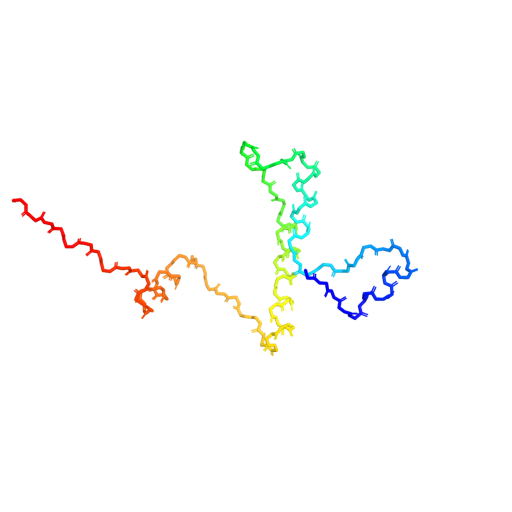Protein AF-A0A966W7P6-F1 (afdb_monomer_lite)

Foldseek 3Di:
DFDPVCAVVCVVVVHDGHDLALVLVVVQCVVVVHDPDDDRDDDDPVSVVVRVVSPQVVCCVVPVDHDDDDDPPPVVVVVVVCVVVCVPPDDPDPDDD

Radius of gyration: 19.91 Å; chains: 1; bounding box: 31×66×38 Å

pLDDT: mean 91.14, std 12.55, range [42.31, 98.12]

Structure (mmCIF, N/CA/C/O backbone):
data_AF-A0A966W7P6-F1
#
_entry.id   AF-A0A966W7P6-F1
#
loop_
_atom_site.group_PDB
_atom_site.id
_atom_site.type_symbol
_atom_site.label_atom_id
_atom_site.label_alt_id
_atom_site.label_comp_id
_atom_site.label_asym_id
_atom_site.label_entity_id
_atom_site.label_seq_id
_atom_site.pdbx_PDB_ins_code
_atom_site.Cartn_x
_atom_site.Cartn_y
_atom_site.Cartn_z
_atom_site.occupancy
_atom_site.B_iso_or_equiv
_atom_site.auth_seq_id
_atom_site.auth_comp_id
_atom_site.auth_asym_id
_atom_site.auth_atom_id
_atom_site.pdbx_PDB_model_num
ATOM 1 N N . PHE A 1 1 ? 5.826 -8.276 2.091 1.00 89.50 1 PHE A N 1
ATOM 2 C CA . PHE A 1 1 ? 4.919 -9.330 2.594 1.00 89.50 1 PHE A CA 1
ATOM 3 C C . PHE A 1 1 ? 4.553 -10.240 1.442 1.00 89.50 1 PHE A C 1
ATOM 5 O O . PHE A 1 1 ? 4.305 -9.722 0.361 1.00 89.50 1 PHE A O 1
ATOM 12 N N . TRP A 1 2 ? 4.516 -11.555 1.664 1.00 94.19 2 TRP A N 1
ATOM 13 C CA . TRP A 1 2 ? 4.221 -12.536 0.616 1.00 94.19 2 TRP A CA 1
ATOM 14 C C . TRP A 1 2 ? 2.996 -13.380 0.947 1.00 94.19 2 TRP A C 1
ATOM 16 O O . TRP A 1 2 ? 2.706 -13.625 2.120 1.00 94.19 2 TRP A O 1
ATOM 26 N N . GLU A 1 3 ? 2.294 -13.819 -0.093 1.00 94.50 3 GLU A N 1
ATOM 27 C CA . GLU A 1 3 ? 1.193 -14.770 0.020 1.00 94.50 3 GLU A CA 1
ATOM 28 C C . GLU A 1 3 ? 1.733 -16.164 0.339 1.00 94.50 3 GLU A C 1
ATOM 30 O O . GLU A 1 3 ? 2.499 -16.726 -0.439 1.00 94.50 3 GLU A O 1
ATOM 35 N N . ARG A 1 4 ? 1.317 -16.736 1.471 1.00 94.25 4 ARG A N 1
ATOM 36 C CA . ARG A 1 4 ? 1.683 -18.096 1.870 1.00 94.25 4 ARG A CA 1
ATOM 37 C C . ARG A 1 4 ? 1.078 -19.137 0.931 1.00 94.25 4 ARG A C 1
ATOM 39 O O . ARG A 1 4 ? 1.753 -20.117 0.642 1.00 94.25 4 ARG A O 1
ATOM 46 N N . THR A 1 5 ? -0.166 -18.952 0.481 1.00 94.75 5 THR A N 1
ATOM 47 C CA . THR A 1 5 ? -0.908 -20.005 -0.245 1.00 94.75 5 THR A CA 1
ATOM 48 C C . THR A 1 5 ? -0.260 -20.379 -1.577 1.00 94.75 5 THR A C 1
ATOM 50 O O . THR A 1 5 ? -0.249 -21.552 -1.931 1.00 94.75 5 THR A O 1
ATOM 53 N N . SER A 1 6 ? 0.343 -19.412 -2.271 1.00 95.19 6 SER A N 1
ATOM 54 C CA . SER A 1 6 ? 1.041 -19.628 -3.541 1.00 95.19 6 SER A CA 1
ATOM 55 C C . SER A 1 6 ? 2.565 -19.699 -3.394 1.00 95.19 6 SER A C 1
ATOM 57 O O . SER A 1 6 ? 3.262 -19.848 -4.394 1.00 95.19 6 SER A O 1
ATOM 59 N N . HIS A 1 7 ? 3.111 -19.510 -2.187 1.00 95.69 7 HIS A N 1
ATOM 60 C CA . HIS A 1 7 ? 4.549 -19.300 -1.993 1.00 95.69 7 HIS A CA 1
ATOM 61 C C . HIS A 1 7 ? 5.381 -20.485 -2.492 1.00 95.69 7 HIS A C 1
ATOM 63 O O . HIS A 1 7 ? 6.285 -20.309 -3.304 1.00 95.69 7 HIS A O 1
ATOM 69 N N . GLU A 1 8 ? 5.071 -21.689 -2.007 1.00 97.06 8 GLU A N 1
ATOM 70 C CA . GLU A 1 8 ? 5.827 -22.904 -2.334 1.00 97.06 8 GLU A CA 1
ATOM 71 C C . GLU A 1 8 ? 5.702 -23.268 -3.813 1.00 97.06 8 GLU A C 1
ATOM 73 O O . GLU A 1 8 ? 6.698 -23.609 -4.450 1.00 97.06 8 GLU A O 1
ATOM 78 N N . GLU A 1 9 ? 4.502 -23.127 -4.381 1.00 97.81 9 GLU A N 1
ATOM 79 C CA . GLU A 1 9 ? 4.263 -23.375 -5.800 1.00 97.81 9 GLU A CA 1
ATOM 80 C C . GLU A 1 9 ? 5.115 -22.445 -6.674 1.00 97.81 9 GLU A C 1
ATOM 82 O O . GLU A 1 9 ? 5.847 -22.924 -7.541 1.00 97.81 9 GLU A O 1
ATOM 87 N N . ARG A 1 10 ? 5.068 -21.131 -6.427 1.00 97.56 10 ARG A N 1
ATOM 88 C CA . ARG A 1 10 ? 5.825 -20.139 -7.207 1.00 97.56 10 ARG A CA 1
ATOM 89 C C . ARG A 1 10 ? 7.328 -20.343 -7.062 1.00 97.56 10 ARG A C 1
ATOM 91 O O . ARG A 1 10 ? 8.042 -20.385 -8.062 1.00 97.56 10 ARG A O 1
ATOM 98 N N . LEU A 1 11 ? 7.792 -20.596 -5.838 1.00 96.75 11 LEU A N 1
ATOM 99 C CA . LEU A 1 11 ? 9.197 -20.886 -5.577 1.00 96.75 11 LEU A CA 1
ATOM 100 C C . LEU A 1 11 ? 9.672 -22.140 -6.329 1.00 96.75 11 LEU A C 1
ATOM 102 O O . LEU A 1 11 ? 10.748 -22.123 -6.921 1.00 96.75 11 LEU A O 1
ATOM 106 N N . SER A 1 12 ? 8.863 -23.206 -6.367 1.00 97.56 12 SER A N 1
ATOM 107 C CA . SER A 1 12 ? 9.199 -24.439 -7.097 1.00 97.56 12 SER A CA 1
ATOM 108 C C . SER A 1 12 ? 9.319 -24.239 -8.614 1.00 97.56 12 SER A C 1
ATOM 110 O O . SER A 1 12 ? 10.041 -24.982 -9.277 1.00 97.56 12 SER A O 1
ATOM 112 N N . LYS A 1 13 ? 8.653 -23.211 -9.155 1.00 98.00 13 LYS A N 1
ATOM 113 C CA . LYS A 1 13 ? 8.715 -22.808 -10.567 1.00 98.00 13 LYS A CA 1
ATOM 114 C C . LYS A 1 13 ? 9.814 -21.776 -10.855 1.00 98.00 13 LYS A C 1
ATOM 116 O O . LYS A 1 13 ? 9.987 -21.393 -12.008 1.00 98.00 13 LYS A O 1
ATOM 121 N N . GLY A 1 14 ? 10.554 -21.327 -9.837 1.00 96.81 14 GLY A N 1
ATOM 122 C CA . GLY A 1 14 ? 11.539 -20.249 -9.968 1.00 96.81 14 GLY A CA 1
ATOM 123 C C . GLY A 1 14 ? 10.913 -18.869 -10.192 1.00 96.81 14 GLY A C 1
ATOM 124 O O . GLY A 1 14 ? 11.586 -17.967 -10.683 1.00 96.81 14 GLY A O 1
ATOM 125 N N . GLU A 1 15 ? 9.633 -18.705 -9.864 1.00 95.81 15 GLU A N 1
ATOM 126 C CA . GLU A 1 15 ? 8.925 -17.432 -9.940 1.00 95.81 15 GLU A CA 1
ATOM 127 C C . GLU A 1 15 ? 9.104 -16.640 -8.640 1.00 95.81 15 GLU A C 1
ATOM 129 O O . GLU A 1 15 ? 9.186 -17.215 -7.550 1.00 95.81 15 GLU A O 1
ATOM 134 N N . ASP A 1 16 ? 9.078 -15.309 -8.737 1.00 92.06 16 ASP A N 1
ATOM 135 C CA . ASP A 1 16 ? 9.032 -14.454 -7.549 1.00 92.06 16 ASP A CA 1
ATOM 136 C C . ASP A 1 16 ? 7.798 -14.784 -6.700 1.00 92.06 16 ASP A C 1
ATOM 138 O O . ASP A 1 16 ? 6.745 -15.072 -7.268 1.00 92.06 16 ASP A O 1
ATOM 142 N N . PRO A 1 17 ? 7.854 -14.710 -5.361 1.00 94.19 17 PRO A N 1
ATOM 143 C CA . PRO A 1 17 ? 6.668 -14.856 -4.527 1.00 94.19 17 PRO A CA 1
ATOM 144 C C . PRO A 1 17 ? 5.588 -13.820 -4.855 1.00 94.19 17 PRO A C 1
ATOM 146 O O . PRO A 1 17 ? 5.869 -12.691 -5.264 1.00 94.19 17 PRO A O 1
ATOM 149 N N . GLU A 1 18 ? 4.322 -14.159 -4.606 1.00 93.88 18 GLU A N 1
ATOM 150 C CA . GLU A 1 18 ? 3.254 -13.172 -4.736 1.00 93.88 18 GLU A CA 1
ATOM 151 C C . GLU A 1 18 ? 3.382 -12.093 -3.655 1.00 93.88 18 GLU A C 1
ATOM 153 O O . GLU A 1 18 ? 3.219 -12.366 -2.466 1.00 93.88 18 GLU A O 1
ATOM 158 N N . SER A 1 19 ? 3.655 -10.853 -4.070 1.00 93.56 19 SER A N 1
ATOM 159 C CA . SER A 1 19 ? 3.764 -9.714 -3.158 1.00 93.56 19 SER A CA 1
ATOM 160 C C . SER A 1 19 ? 2.397 -9.186 -2.709 1.00 93.56 19 SER A C 1
ATOM 162 O O . SER A 1 19 ? 1.480 -9.012 -3.503 1.00 93.56 19 SER A O 1
ATOM 164 N N . LEU A 1 20 ? 2.278 -8.843 -1.429 1.00 95.00 20 LEU A N 1
ATOM 165 C CA . LEU A 1 20 ? 1.147 -8.113 -0.846 1.00 95.00 20 LEU A CA 1
ATOM 166 C C . LEU A 1 20 ? 1.512 -6.660 -0.487 1.00 95.00 20 LEU A C 1
ATOM 168 O O . LEU A 1 20 ? 0.809 -6.011 0.284 1.00 95.00 20 LEU A O 1
ATOM 172 N N . ASP A 1 21 ? 2.632 -6.152 -0.998 1.00 93.56 21 ASP A N 1
ATOM 173 C CA . ASP A 1 21 ? 3.153 -4.822 -0.685 1.00 93.56 21 ASP A CA 1
ATOM 174 C C . ASP A 1 21 ? 3.302 -3.935 -1.936 1.00 93.56 21 ASP A C 1
ATOM 176 O O . ASP A 1 21 ? 2.602 -4.097 -2.936 1.00 93.56 21 ASP A O 1
ATOM 180 N N . LYS A 1 22 ? 4.179 -2.929 -1.849 1.00 94.31 22 LYS A N 1
ATOM 181 C CA . LYS A 1 22 ? 4.381 -1.885 -2.858 1.00 94.31 22 LYS A CA 1
ATOM 182 C C . LYS A 1 22 ? 5.277 -2.295 -4.030 1.00 94.31 22 LYS A C 1
ATOM 184 O O . LYS A 1 22 ? 5.767 -1.414 -4.733 1.00 94.31 22 LYS A O 1
ATOM 189 N N . GLU A 1 23 ? 5.511 -3.584 -4.247 1.00 94.56 23 GLU A N 1
ATOM 190 C CA . GLU A 1 23 ? 6.350 -4.063 -5.350 1.00 94.56 23 GLU A CA 1
ATOM 191 C C . GLU A 1 23 ? 5.939 -3.531 -6.739 1.00 94.56 23 GLU A C 1
ATOM 193 O O . GLU A 1 23 ? 6.823 -3.057 -7.453 1.00 94.56 23 GLU A O 1
ATOM 198 N N . PRO A 1 24 ? 4.642 -3.446 -7.117 1.00 94.94 24 PRO A N 1
ATOM 199 C CA . PRO A 1 24 ? 4.268 -2.866 -8.411 1.00 94.94 24 PRO A CA 1
ATOM 200 C C . PRO A 1 24 ? 4.723 -1.407 -8.576 1.00 94.94 24 PRO A C 1
ATOM 202 O O . PRO A 1 24 ? 5.138 -1.007 -9.660 1.00 94.94 24 PRO A O 1
ATOM 205 N N . ILE A 1 25 ? 4.704 -0.618 -7.493 1.00 96.44 25 ILE A N 1
ATOM 206 C CA . ILE A 1 25 ? 5.239 0.753 -7.488 1.00 96.44 25 ILE A CA 1
ATOM 207 C C . ILE A 1 25 ? 6.754 0.730 -7.697 1.00 96.44 25 ILE A C 1
ATOM 209 O O . ILE A 1 25 ? 7.265 1.541 -8.464 1.00 96.44 25 ILE A O 1
ATOM 213 N N . ARG A 1 26 ? 7.482 -0.180 -7.032 1.00 95.06 26 ARG A N 1
ATOM 214 C CA . ARG A 1 26 ? 8.946 -0.269 -7.166 1.00 95.06 26 ARG A CA 1
ATOM 215 C C . ARG A 1 26 ? 9.348 -0.592 -8.599 1.00 95.06 26 ARG A C 1
ATOM 217 O O . ARG A 1 26 ? 10.181 0.121 -9.146 1.00 95.06 26 ARG A O 1
ATOM 224 N N . LEU A 1 27 ? 8.714 -1.594 -9.202 1.00 94.81 27 LEU A N 1
ATOM 225 C CA . LEU A 1 27 ? 8.973 -1.999 -10.584 1.00 94.81 27 LEU A CA 1
ATOM 226 C C . LEU A 1 27 ? 8.615 -0.887 -11.578 1.00 94.81 27 LEU A C 1
ATOM 228 O O . LEU A 1 27 ? 9.391 -0.602 -12.485 1.00 94.81 27 LEU A O 1
ATOM 232 N N . ALA A 1 28 ? 7.482 -0.204 -11.382 1.00 96.50 28 ALA A N 1
ATOM 233 C CA . ALA A 1 28 ? 7.079 0.900 -12.253 1.00 96.50 28 ALA A CA 1
ATOM 234 C C . ALA A 1 28 ? 8.033 2.102 -12.161 1.00 96.50 28 ALA A C 1
ATOM 236 O O . ALA A 1 28 ? 8.386 2.691 -13.180 1.00 96.50 28 ALA A O 1
ATOM 237 N N . LEU A 1 29 ? 8.481 2.461 -10.954 1.00 97.00 29 LEU A N 1
ATOM 238 C CA . LEU A 1 29 ? 9.478 3.517 -10.768 1.00 97.00 29 LEU A CA 1
ATOM 239 C C . LEU A 1 29 ? 10.833 3.120 -11.364 1.00 97.00 29 LEU A C 1
ATOM 241 O O . LEU A 1 29 ? 11.482 3.953 -11.997 1.00 97.00 29 LEU A O 1
ATOM 245 N N . ASP A 1 30 ? 11.246 1.863 -11.191 1.00 96.12 30 ASP A N 1
ATOM 246 C CA . ASP A 1 30 ? 12.504 1.360 -11.734 1.00 96.12 30 ASP A CA 1
ATOM 247 C C . ASP A 1 30 ? 12.524 1.388 -13.267 1.00 96.12 30 ASP A C 1
ATOM 249 O O . ASP A 1 30 ? 13.482 1.905 -13.843 1.00 96.12 30 ASP A O 1
ATOM 253 N N . ALA A 1 31 ? 11.435 0.945 -13.906 1.00 96.31 31 ALA A N 1
ATOM 254 C CA . ALA A 1 31 ? 11.253 0.971 -15.358 1.00 96.31 31 ALA A CA 1
ATOM 255 C C . ALA A 1 31 ? 11.290 2.392 -15.949 1.00 96.31 31 ALA A C 1
ATOM 257 O O . ALA A 1 31 ? 11.683 2.580 -17.098 1.00 96.31 31 ALA A O 1
ATOM 258 N N . LEU A 1 32 ? 10.919 3.403 -15.156 1.00 96.31 32 LEU A N 1
ATOM 259 C CA . LEU A 1 32 ? 11.017 4.821 -15.518 1.00 96.31 32 LEU A CA 1
ATOM 260 C C . LEU A 1 32 ? 12.390 5.433 -15.191 1.00 96.31 32 LEU A C 1
ATOM 262 O O . LEU A 1 32 ? 12.577 6.640 -15.329 1.00 96.31 32 LEU A O 1
ATOM 266 N N . GLY A 1 33 ? 13.348 4.629 -14.724 1.00 96.06 33 GLY A N 1
ATOM 267 C CA . GLY A 1 33 ? 14.679 5.086 -14.328 1.00 96.06 33 GLY A CA 1
ATOM 268 C C . GLY A 1 33 ? 14.688 5.929 -13.050 1.00 96.06 33 GLY A C 1
ATOM 269 O O . GLY A 1 33 ? 15.701 6.555 -12.735 1.00 96.06 33 GLY A O 1
ATOM 270 N N . TYR A 1 34 ? 13.589 5.966 -12.290 1.00 96.81 34 TYR A N 1
ATOM 271 C CA . TYR A 1 34 ? 13.517 6.760 -11.071 1.00 96.81 34 TYR A CA 1
ATOM 272 C C . TYR A 1 34 ? 14.297 6.081 -9.943 1.00 96.81 34 TYR A C 1
ATOM 274 O O . TYR A 1 34 ? 14.127 4.894 -9.661 1.00 96.81 34 TYR A O 1
ATOM 282 N N . ARG A 1 35 ? 15.178 6.844 -9.287 1.00 94.44 35 ARG A N 1
ATOM 283 C CA . ARG A 1 35 ? 16.058 6.362 -8.204 1.00 94.44 35 ARG A CA 1
ATOM 284 C C . ARG A 1 35 ? 15.852 7.106 -6.882 1.00 94.44 35 ARG A C 1
ATOM 286 O O . ARG A 1 35 ? 16.664 6.974 -5.973 1.00 94.44 35 ARG A O 1
ATOM 293 N N . GLY A 1 36 ? 14.766 7.873 -6.762 1.00 91.75 36 GLY A N 1
ATOM 294 C CA . GLY A 1 36 ? 14.444 8.642 -5.553 1.00 91.75 36 GLY A CA 1
ATOM 295 C C . GLY A 1 36 ? 15.003 10.066 -5.524 1.00 91.75 36 GLY A C 1
ATOM 296 O O . GLY A 1 36 ? 14.843 10.753 -4.521 1.00 91.75 36 GLY A O 1
ATOM 297 N N . SER A 1 37 ? 15.641 10.523 -6.603 1.00 92.75 37 SER A N 1
ATOM 298 C CA . SER A 1 37 ? 16.118 11.899 -6.764 1.00 92.75 37 SER A CA 1
ATOM 299 C C . SER A 1 37 ? 15.351 12.625 -7.870 1.00 92.75 37 SER A C 1
ATOM 301 O O . SER A 1 37 ? 14.886 12.014 -8.831 1.00 92.75 37 SER A O 1
ATOM 303 N N . GLY A 1 38 ? 15.216 13.945 -7.726 1.00 94.06 38 GLY A N 1
ATOM 304 C CA . GLY A 1 38 ? 14.423 14.767 -8.640 1.00 94.06 38 GLY A CA 1
ATOM 305 C C . GLY A 1 38 ? 12.912 14.600 -8.451 1.00 94.06 38 GLY A C 1
ATOM 306 O O . GLY A 1 38 ? 12.444 14.029 -7.462 1.00 94.06 38 GLY A O 1
ATOM 307 N N . ALA A 1 39 ? 12.144 15.135 -9.400 1.00 95.25 39 ALA A N 1
ATOM 308 C CA . ALA A 1 39 ? 10.689 15.044 -9.374 1.00 95.25 39 ALA A CA 1
ATOM 309 C C . ALA A 1 39 ? 10.238 13.585 -9.594 1.00 95.25 39 ALA A C 1
ATOM 311 O O . ALA A 1 39 ? 10.680 12.962 -10.562 1.00 95.25 39 ALA A O 1
ATOM 312 N N . PRO A 1 40 ? 9.377 13.023 -8.724 1.00 93.88 40 PRO A N 1
ATOM 313 C CA . PRO A 1 40 ? 8.849 11.682 -8.929 1.00 93.88 40 PRO A CA 1
ATOM 314 C C . PRO A 1 40 ? 7.972 11.641 -10.189 1.00 93.88 40 PRO A C 1
ATOM 316 O O . PRO A 1 40 ? 7.183 12.565 -10.412 1.00 93.88 40 PRO A O 1
ATOM 319 N N . PRO A 1 41 ? 8.080 10.588 -11.016 1.00 95.81 41 PRO A N 1
ATOM 320 C CA . PRO A 1 41 ? 7.242 10.455 -12.195 1.00 95.81 41 PRO A CA 1
ATOM 321 C C . PRO A 1 41 ? 5.787 10.172 -11.808 1.00 95.81 41 PRO A C 1
ATOM 323 O O . PRO A 1 41 ? 5.491 9.626 -10.742 1.00 95.81 41 PRO A O 1
ATOM 326 N N . V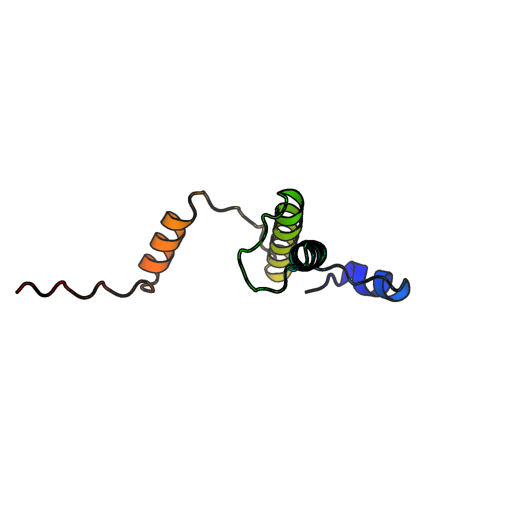AL A 1 42 ? 4.869 10.504 -12.715 1.00 96.25 42 VAL A N 1
ATOM 327 C CA . VAL A 1 42 ? 3.454 10.148 -12.574 1.00 96.25 42 VAL A CA 1
ATOM 328 C C . VAL A 1 42 ? 3.280 8.677 -12.937 1.00 96.25 42 VAL A C 1
ATOM 330 O O . VAL A 1 42 ? 3.613 8.260 -14.044 1.00 96.25 42 VAL A O 1
ATOM 333 N N . LEU A 1 43 ? 2.749 7.891 -12.003 1.00 96.69 43 LEU A N 1
ATOM 334 C CA . LEU A 1 43 ? 2.426 6.484 -12.231 1.00 96.69 43 LEU A CA 1
ATOM 335 C C . LEU A 1 43 ? 1.011 6.333 -12.791 1.00 96.69 43 LEU A C 1
ATOM 337 O O . LEU A 1 43 ? 0.131 7.152 -12.522 1.00 96.69 43 LEU A O 1
ATOM 341 N N . SER A 1 44 ? 0.786 5.265 -13.557 1.00 97.19 44 SER A N 1
ATOM 342 C CA . SER A 1 44 ? -0.538 4.970 -14.101 1.00 97.19 44 SER A CA 1
ATOM 343 C C . SER A 1 44 ? -1.532 4.614 -12.991 1.00 97.19 44 SER A C 1
ATOM 345 O O . SER A 1 44 ? -1.170 4.061 -11.947 1.00 97.19 44 SER A O 1
ATOM 347 N N . GLY A 1 45 ? -2.817 4.875 -13.247 1.00 97.44 45 GLY A N 1
ATOM 348 C CA . GLY A 1 45 ? -3.894 4.474 -12.340 1.00 97.44 45 GLY A CA 1
ATOM 349 C C . GLY A 1 45 ? -3.934 2.963 -12.086 1.00 97.44 45 GLY A C 1
ATOM 350 O O . GLY A 1 45 ? -4.312 2.544 -10.999 1.00 97.44 45 GLY A O 1
ATOM 351 N N . GLU A 1 46 ? -3.483 2.149 -13.043 1.00 97.19 46 GLU A N 1
ATOM 352 C CA . GLU A 1 46 ? -3.410 0.691 -12.911 1.00 97.19 46 GLU A CA 1
ATOM 353 C C . GLU A 1 46 ? -2.355 0.246 -11.890 1.00 97.19 46 GLU A C 1
ATOM 355 O O . GLU A 1 46 ? -2.647 -0.577 -11.024 1.00 97.19 46 GLU A O 1
ATOM 360 N N . VAL A 1 47 ? -1.149 0.826 -11.929 1.00 97.12 47 VAL A N 1
ATOM 361 C CA . VAL A 1 47 ? -0.092 0.528 -10.945 1.00 97.12 47 VAL A CA 1
ATOM 362 C C . VAL A 1 47 ? -0.553 0.912 -9.536 1.00 97.12 47 VAL A C 1
ATOM 364 O O . VAL A 1 47 ? -0.328 0.170 -8.572 1.00 97.12 47 VAL A O 1
ATOM 367 N N . ILE A 1 48 ? -1.230 2.059 -9.423 1.00 96.38 48 ILE A N 1
ATOM 368 C CA . ILE A 1 48 ? -1.815 2.535 -8.167 1.00 96.38 48 ILE A CA 1
ATOM 369 C C . ILE A 1 48 ? -2.885 1.548 -7.689 1.00 96.38 48 ILE A C 1
ATOM 371 O O . ILE A 1 48 ? -2.771 1.033 -6.579 1.00 96.38 48 ILE A O 1
ATOM 375 N N . ALA A 1 49 ? -3.871 1.221 -8.528 1.00 96.00 49 ALA A N 1
ATOM 376 C CA . ALA A 1 49 ? -4.967 0.318 -8.184 1.00 96.00 49 ALA A CA 1
ATOM 377 C C . ALA A 1 49 ? -4.474 -1.084 -7.792 1.00 96.00 49 ALA A C 1
ATOM 379 O O . ALA A 1 49 ? -4.908 -1.623 -6.775 1.00 96.00 49 ALA A O 1
ATOM 380 N N . SER A 1 50 ? -3.522 -1.645 -8.543 1.00 95.62 50 SER A N 1
ATOM 381 C CA . SER A 1 50 ? -2.898 -2.942 -8.251 1.00 95.62 50 SER A CA 1
ATOM 382 C C . SER A 1 50 ? -2.249 -2.952 -6.865 1.00 95.62 50 SER A C 1
ATOM 384 O O . SER A 1 50 ? -2.464 -3.865 -6.066 1.00 95.62 50 SER A O 1
ATOM 386 N N . THR A 1 51 ? -1.525 -1.885 -6.524 1.00 96.88 51 THR A N 1
ATOM 387 C CA . THR A 1 51 ? -0.902 -1.738 -5.202 1.00 96.88 51 THR A CA 1
ATOM 388 C C . THR A 1 51 ? -1.940 -1.533 -4.099 1.00 96.88 51 THR A C 1
ATOM 390 O O . THR A 1 51 ? -1.832 -2.124 -3.026 1.00 96.88 51 THR A O 1
ATOM 393 N N . THR A 1 52 ? -2.977 -0.732 -4.353 1.00 96.00 52 THR A N 1
ATOM 394 C CA . THR A 1 52 ? -4.083 -0.519 -3.412 1.00 96.00 52 THR A CA 1
ATOM 395 C C . THR A 1 52 ? -4.774 -1.833 -3.060 1.00 96.00 52 THR A C 1
ATOM 397 O O . THR A 1 52 ? -4.954 -2.120 -1.878 1.00 96.00 52 THR A O 1
ATOM 400 N N . ILE A 1 53 ? -5.106 -2.661 -4.055 1.00 95.94 53 ILE A N 1
ATOM 401 C CA . ILE A 1 53 ? -5.759 -3.962 -3.843 1.00 95.94 53 ILE A CA 1
ATOM 402 C C . ILE A 1 53 ? -4.879 -4.885 -2.990 1.00 95.94 53 ILE A C 1
ATOM 404 O O . ILE A 1 53 ? -5.388 -5.553 -2.091 1.00 95.94 53 ILE A O 1
ATOM 408 N N . ARG A 1 54 ? -3.556 -4.880 -3.201 1.00 96.31 54 ARG A N 1
ATOM 409 C CA . ARG A 1 54 ? -2.608 -5.665 -2.390 1.00 96.31 54 ARG A CA 1
ATOM 410 C C . ARG A 1 54 ? -2.610 -5.249 -0.922 1.00 96.31 54 ARG A C 1
ATOM 412 O O . ARG A 1 54 ? -2.687 -6.115 -0.054 1.00 96.31 54 ARG A O 1
ATOM 419 N N . TYR A 1 55 ? -2.603 -3.947 -0.635 1.00 96.44 55 TYR A N 1
ATOM 420 C CA . TYR A 1 55 ? -2.687 -3.455 0.743 1.00 96.44 55 TYR A CA 1
ATOM 421 C C . TYR A 1 55 ? -4.031 -3.763 1.406 1.00 96.44 55 TYR A C 1
ATOM 423 O O . TYR A 1 55 ? -4.050 -4.110 2.587 1.00 96.44 55 TYR A O 1
ATOM 431 N N . VAL A 1 56 ? -5.136 -3.679 0.659 1.00 96.56 56 VAL A N 1
ATOM 432 C CA . VAL A 1 56 ? -6.456 -4.110 1.141 1.00 96.56 56 VAL A CA 1
ATOM 433 C C . VAL A 1 56 ? -6.415 -5.592 1.511 1.00 96.56 56 VAL A C 1
ATOM 435 O O . VAL A 1 56 ? -6.719 -5.938 2.648 1.00 96.56 56 VAL A O 1
ATOM 438 N N . ALA A 1 57 ? -5.935 -6.453 0.611 1.00 95.44 57 ALA A N 1
ATOM 439 C CA . ALA A 1 57 ? -5.816 -7.883 0.876 1.00 95.44 57 ALA A CA 1
ATOM 440 C C . ALA A 1 57 ? -4.916 -8.170 2.089 1.00 95.44 57 ALA A C 1
ATOM 442 O O . ALA A 1 57 ? -5.274 -8.980 2.942 1.00 95.44 57 ALA A O 1
ATOM 443 N N . ALA A 1 58 ? -3.769 -7.494 2.205 1.00 96.00 58 ALA A N 1
ATOM 444 C CA . ALA A 1 58 ? -2.870 -7.637 3.347 1.00 96.00 58 ALA A CA 1
ATOM 445 C C . ALA A 1 58 ? -3.570 -7.281 4.669 1.00 96.00 58 ALA A C 1
ATOM 447 O O . ALA A 1 58 ? -3.500 -8.052 5.626 1.00 96.00 58 ALA A O 1
ATOM 448 N N . TYR A 1 59 ? -4.274 -6.145 4.708 1.00 96.62 59 TYR A N 1
ATOM 449 C CA . TYR A 1 59 ? -5.052 -5.712 5.867 1.00 96.62 59 TYR A CA 1
ATOM 450 C C . TYR A 1 59 ? -6.106 -6.753 6.255 1.00 96.62 59 TYR A C 1
ATOM 452 O O . TYR A 1 59 ? -6.140 -7.182 7.410 1.00 96.62 59 TYR A O 1
ATOM 460 N N . GLU A 1 60 ? -6.929 -7.198 5.305 1.00 96.69 60 GLU A N 1
ATOM 461 C CA . GLU A 1 60 ? -8.020 -8.138 5.581 1.00 96.69 60 GLU A CA 1
ATOM 462 C C . GLU A 1 60 ? -7.491 -9.494 6.061 1.00 96.69 60 GLU A C 1
ATOM 464 O O . GLU A 1 60 ? -8.038 -10.083 6.990 1.00 96.69 60 GLU A O 1
ATOM 469 N N . ARG A 1 61 ? -6.373 -9.966 5.499 1.00 94.12 61 ARG A N 1
ATOM 470 C CA . ARG A 1 61 ? -5.727 -11.225 5.902 1.00 94.12 61 ARG A CA 1
ATOM 471 C C . ARG A 1 61 ? -5.142 -11.169 7.307 1.00 94.12 61 ARG A C 1
ATOM 473 O O . ARG A 1 61 ? -5.272 -12.130 8.055 1.00 94.12 61 ARG A O 1
ATOM 480 N N . ILE A 1 62 ? -4.470 -10.072 7.653 1.0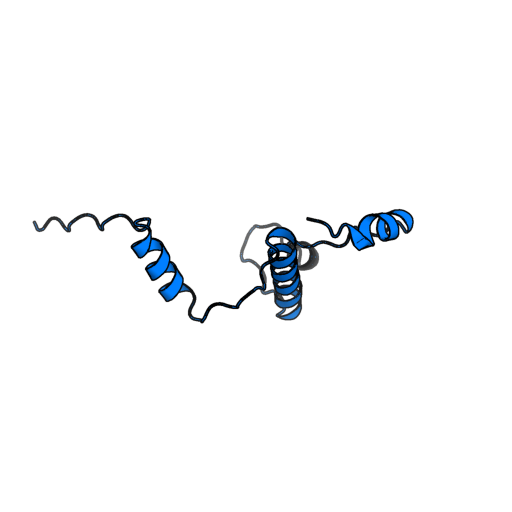0 95.00 62 ILE A N 1
ATOM 481 C CA . ILE A 1 62 ? -3.816 -9.921 8.961 1.00 95.00 62 ILE A CA 1
ATOM 482 C C . ILE A 1 62 ? -4.858 -9.710 10.061 1.00 95.00 62 ILE A C 1
ATOM 484 O O . ILE A 1 62 ? -4.711 -10.236 11.160 1.00 95.00 62 ILE A O 1
ATOM 488 N N . THR A 1 63 ? -5.899 -8.928 9.774 1.00 96.94 63 THR A N 1
ATOM 489 C CA . THR A 1 63 ? -6.875 -8.496 10.785 1.00 96.94 63 THR A CA 1
ATOM 490 C C . THR A 1 63 ? -8.130 -9.360 10.843 1.00 96.94 63 THR A C 1
ATOM 492 O O . THR A 1 63 ? -8.894 -9.247 11.799 1.00 96.94 63 THR A O 1
ATOM 495 N N . GLY A 1 64 ? -8.401 -10.165 9.810 1.00 97.25 64 GLY A N 1
ATOM 496 C CA . GLY A 1 64 ? -9.680 -10.859 9.635 1.00 97.25 64 GLY A CA 1
ATOM 497 C C . GLY A 1 64 ? -10.873 -9.917 9.418 1.00 97.25 64 GLY A C 1
ATOM 498 O O . GLY A 1 64 ? -12.017 -10.364 9.428 1.00 97.25 64 GLY A O 1
ATOM 499 N N . THR A 1 65 ? -10.630 -8.614 9.252 1.00 98.12 65 THR A N 1
ATOM 500 C CA . THR A 1 65 ? -11.664 -7.580 9.150 1.00 98.12 65 THR A CA 1
ATOM 501 C C . THR A 1 65 ? -11.767 -7.096 7.716 1.00 98.12 65 THR A C 1
ATOM 503 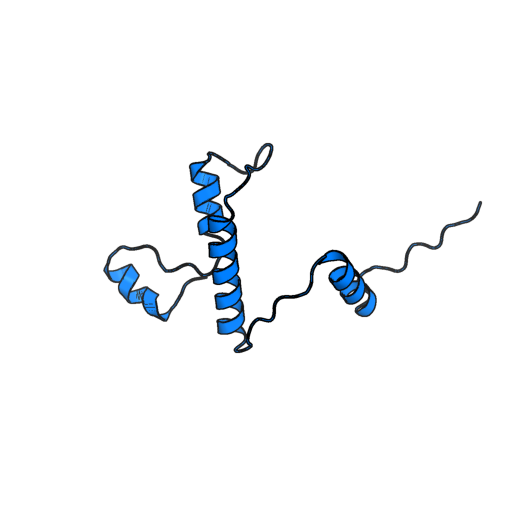O O . THR A 1 65 ? -10.750 -6.801 7.096 1.00 98.12 65 THR A O 1
ATOM 506 N N . ARG A 1 66 ? -12.992 -6.969 7.193 1.00 98.00 66 ARG A N 1
ATOM 507 C CA . ARG A 1 66 ? -13.225 -6.418 5.854 1.00 98.00 66 ARG A CA 1
ATOM 508 C C . ARG A 1 66 ? -12.798 -4.954 5.790 1.00 98.00 66 ARG A C 1
ATOM 510 O O . ARG A 1 66 ? -13.169 -4.152 6.647 1.00 98.00 66 ARG A O 1
ATOM 517 N N . PHE A 1 67 ? -12.077 -4.593 4.741 1.00 97.62 67 PHE A N 1
ATOM 518 C CA . PHE A 1 67 ? -11.698 -3.217 4.485 1.00 97.62 67 PHE A CA 1
ATOM 519 C C . PHE A 1 67 ? -12.917 -2.389 4.073 1.00 97.62 67 PHE A C 1
ATOM 521 O O . PHE A 1 67 ? -13.685 -2.764 3.183 1.00 97.62 67 PHE A O 1
ATOM 528 N N . VAL A 1 68 ? -13.061 -1.221 4.696 1.00 95.94 68 VAL A N 1
ATOM 529 C CA . VAL A 1 68 ? -14.075 -0.226 4.342 1.00 95.94 68 VAL A CA 1
ATOM 530 C C . VAL A 1 68 ? -13.356 1.044 3.888 1.00 95.94 68 VAL A C 1
ATOM 532 O O . VAL A 1 68 ? -12.650 1.658 4.694 1.00 95.94 68 VAL A O 1
ATOM 535 N N . PRO A 1 69 ? -13.508 1.459 2.616 1.00 92.06 69 PRO A N 1
ATOM 536 C CA . PRO A 1 69 ? -12.929 2.705 2.138 1.00 92.06 69 PRO A CA 1
ATOM 537 C C . PRO A 1 69 ? -13.455 3.895 2.942 1.00 92.06 69 PRO A C 1
ATOM 539 O O . PRO A 1 69 ? -14.658 4.045 3.148 1.00 92.06 69 PRO A O 1
ATOM 542 N N . GLY A 1 70 ? -12.546 4.763 3.381 1.00 89.88 70 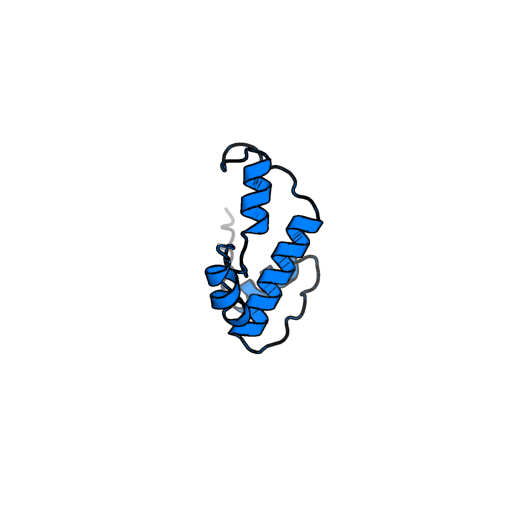GLY A N 1
ATOM 543 C CA . GLY A 1 70 ? -12.924 6.037 3.985 1.00 89.88 70 GLY A CA 1
ATOM 544 C C . GLY A 1 70 ? -13.368 7.049 2.930 1.00 89.88 70 GLY A C 1
ATOM 545 O O . GLY A 1 70 ? -12.963 6.975 1.770 1.00 89.88 70 GLY A O 1
ATOM 546 N N . THR A 1 71 ? -14.160 8.032 3.346 1.00 91.25 71 THR A N 1
ATOM 547 C CA . THR A 1 71 ? -14.580 9.135 2.479 1.00 91.25 71 THR A CA 1
ATOM 548 C C . THR A 1 71 ? -13.412 10.054 2.111 1.00 91.25 71 THR A C 1
ATOM 550 O O . THR A 1 71 ? -12.396 10.130 2.819 1.00 91.25 71 THR A O 1
ATOM 553 N N . TYR A 1 72 ? -13.577 10.744 0.981 1.00 90.12 72 TYR A N 1
ATOM 554 C CA . TYR A 1 72 ? -12.704 11.819 0.518 1.00 90.12 72 TYR A CA 1
ATOM 555 C C . TYR A 1 72 ? -13.430 13.175 0.629 1.00 90.12 72 TYR A C 1
ATOM 557 O O . TYR A 1 72 ? -14.649 13.198 0.447 1.00 90.12 72 TYR A O 1
ATOM 565 N N . PRO A 1 73 ? -12.710 14.285 0.888 1.00 93.75 73 PRO A N 1
ATOM 566 C CA . PRO A 1 73 ? -11.257 14.363 1.069 1.00 93.75 73 PRO A CA 1
ATOM 567 C C . PRO A 1 73 ? -10.786 13.717 2.384 1.00 93.75 73 PRO A C 1
ATOM 569 O O . PRO A 1 73 ? -11.441 13.792 3.418 1.00 93.75 73 PRO A O 1
ATOM 572 N N . VAL A 1 74 ? -9.633 13.042 2.335 1.00 93.69 74 VAL A N 1
ATOM 573 C CA . VAL A 1 74 ? -9.094 12.281 3.480 1.00 93.69 74 VAL A CA 1
ATOM 574 C C . VAL A 1 74 ? -8.652 13.180 4.639 1.00 93.69 74 VAL A C 1
ATOM 576 O O . VAL A 1 74 ? -8.651 12.751 5.792 1.00 93.69 74 VAL A O 1
ATOM 579 N N . GLU A 1 75 ? -8.288 14.423 4.338 1.00 94.50 75 GLU A N 1
ATOM 580 C CA . GLU A 1 75 ? -7.661 15.341 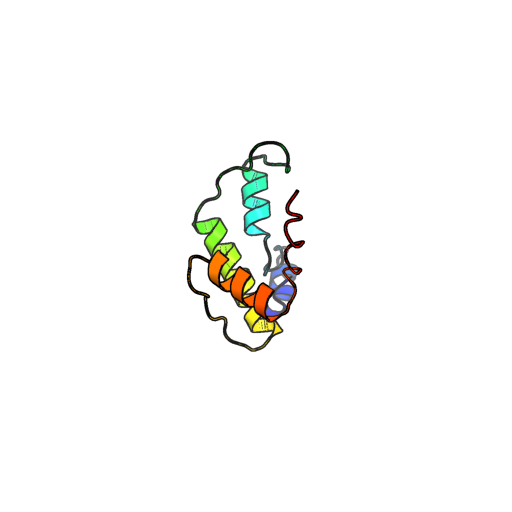5.284 1.00 94.50 75 GLU A CA 1
ATOM 581 C C . GLU A 1 75 ? -8.573 15.692 6.459 1.00 94.50 75 GLU A C 1
ATOM 583 O O . GLU A 1 75 ? -8.154 15.587 7.608 1.00 94.50 75 GLU A O 1
ATOM 588 N N . GLU A 1 76 ? -9.845 15.995 6.201 1.00 92.94 76 GLU A N 1
ATOM 589 C CA . GLU A 1 76 ? -10.800 16.363 7.251 1.00 92.94 76 GLU A CA 1
ATOM 590 C C . GLU A 1 76 ? -10.973 15.244 8.284 1.00 92.94 76 GLU A C 1
ATOM 592 O O . GLU A 1 76 ? -10.873 15.475 9.491 1.00 92.94 76 GLU A O 1
ATOM 597 N N . ARG A 1 77 ? -11.164 14.001 7.821 1.00 92.38 77 ARG A N 1
ATOM 598 C CA . ARG A 1 77 ? -11.326 12.847 8.718 1.00 92.38 77 ARG A CA 1
ATOM 599 C C . ARG A 1 77 ? -10.034 12.480 9.448 1.00 92.38 77 ARG A C 1
ATOM 601 O O . ARG A 1 77 ? -10.105 12.025 10.589 1.00 92.38 77 ARG A O 1
ATOM 608 N N . LEU A 1 78 ? -8.870 12.682 8.823 1.00 93.19 78 LEU A N 1
ATOM 609 C CA . LEU A 1 78 ? -7.576 12.503 9.485 1.00 93.19 78 LEU A CA 1
ATOM 610 C C . LEU A 1 78 ? -7.396 13.528 10.603 1.00 93.19 78 LEU A C 1
ATOM 612 O O . LEU A 1 78 ? -7.123 13.138 11.734 1.00 93.19 78 LEU A O 1
ATOM 616 N N . LEU A 1 79 ? -7.604 14.815 10.319 1.00 94.19 79 LEU A N 1
ATOM 617 C CA . LEU A 1 79 ? -7.479 15.883 11.311 1.00 94.19 79 LEU A CA 1
ATOM 618 C C . LEU A 1 79 ? -8.456 15.687 12.474 1.00 94.19 79 LEU A C 1
ATOM 620 O O . LEU A 1 79 ? -8.057 15.802 13.631 1.00 94.19 79 LEU A O 1
ATOM 624 N N . ALA A 1 80 ? -9.710 15.324 12.188 1.00 92.06 80 ALA A N 1
ATOM 625 C CA . ALA A 1 80 ? -10.701 15.028 13.219 1.00 92.06 80 ALA A CA 1
ATOM 626 C C . ALA A 1 80 ? -10.280 13.848 14.111 1.00 92.06 80 ALA A C 1
ATOM 628 O O . ALA A 1 80 ? -10.402 13.930 15.334 1.00 92.06 80 ALA A O 1
ATOM 629 N N . ALA A 1 81 ? -9.756 12.766 13.521 1.00 93.00 81 ALA A N 1
ATOM 630 C CA . ALA A 1 81 ? -9.251 11.625 14.277 1.00 93.00 81 ALA A CA 1
ATOM 631 C C . ALA A 1 81 ? -8.047 12.013 15.146 1.00 93.00 81 ALA A C 1
ATOM 633 O O . ALA A 1 81 ? -8.058 11.750 16.343 1.00 93.00 81 ALA A O 1
ATOM 634 N N . LEU A 1 82 ? -7.051 12.699 14.582 1.00 94.81 82 LEU A N 1
ATOM 635 C CA . LEU A 1 82 ? -5.858 13.121 15.320 1.00 94.81 82 LEU A CA 1
ATOM 636 C C . LEU A 1 82 ? -6.191 14.108 16.450 1.00 94.81 82 LEU A C 1
ATOM 638 O O . LEU A 1 82 ? -5.607 14.017 17.526 1.00 94.81 82 LEU A O 1
ATOM 642 N N . ASN A 1 83 ? -7.144 15.022 16.237 1.00 95.06 83 ASN A N 1
ATOM 643 C CA . ASN A 1 83 ? -7.618 15.937 17.276 1.00 95.06 83 ASN A CA 1
ATOM 644 C C . ASN A 1 83 ? -8.344 15.193 18.405 1.00 95.06 83 ASN A C 1
ATOM 646 O O . ASN A 1 83 ? -8.117 15.493 19.574 1.00 95.06 83 ASN A O 1
ATOM 650 N N . ARG A 1 84 ? -9.194 14.210 18.071 1.00 94.38 84 ARG A N 1
ATOM 651 C CA . ARG A 1 84 ? -9.891 13.380 19.065 1.00 94.38 84 ARG A CA 1
ATOM 652 C C . ARG A 1 84 ? -8.910 12.612 19.953 1.00 94.38 84 ARG A C 1
ATOM 654 O O . ARG A 1 84 ? -9.136 12.534 21.153 1.00 94.38 84 ARG A O 1
ATOM 661 N N . GLU A 1 85 ? -7.821 12.107 19.377 1.00 96.06 85 GLU A N 1
ATOM 662 C CA . GLU A 1 85 ? -6.760 11.417 20.125 1.00 96.06 85 GLU A CA 1
ATOM 663 C C . GLU A 1 85 ? -5.744 12.383 20.779 1.00 96.06 85 GLU A C 1
ATOM 665 O O . GLU A 1 85 ? -4.760 11.940 21.366 1.00 96.06 85 GLU A O 1
ATOM 670 N N . GLY A 1 86 ? -5.932 13.707 20.667 1.00 92.69 86 GLY A N 1
ATOM 671 C CA . GLY A 1 86 ? -5.028 14.710 21.249 1.00 92.69 86 GLY A CA 1
ATOM 672 C C . GLY A 1 86 ? -3.631 14.768 20.613 1.00 92.69 86 GLY A C 1
ATOM 673 O O . GLY A 1 86 ? -2.709 15.329 21.201 1.00 92.69 86 GLY A O 1
ATOM 674 N N . LEU A 1 87 ? -3.458 14.199 19.416 1.00 92.44 87 LEU A N 1
ATOM 675 C CA . LEU A 1 87 ? -2.176 14.106 18.703 1.00 92.44 87 LEU A CA 1
ATOM 676 C C . LEU A 1 87 ? -1.834 15.373 17.909 1.00 92.44 87 LEU A C 1
ATOM 678 O O . LEU A 1 87 ? -0.685 15.577 17.520 1.00 92.44 87 LEU A O 1
ATOM 682 N N . LEU A 1 88 ? -2.818 16.243 17.680 1.00 84.44 88 LEU A N 1
ATOM 683 C CA . LEU A 1 88 ? -2.586 17.604 17.208 1.00 84.44 88 LEU A CA 1
ATOM 684 C C . LEU A 1 88 ? -2.431 18.480 18.445 1.00 84.44 88 LEU A C 1
ATOM 686 O O . LEU A 1 88 ? -3.426 18.926 19.013 1.00 84.44 88 LEU A O 1
ATOM 690 N N . GLY A 1 89 ? -1.188 18.656 18.902 1.00 74.19 89 GLY A N 1
ATOM 691 C CA . GLY A 1 89 ? -0.882 19.434 20.101 1.00 74.19 89 GLY A CA 1
ATOM 692 C C . GLY A 1 89 ? -1.649 20.758 20.136 1.00 74.19 89 GLY A C 1
ATOM 693 O O . GLY A 1 89 ? -1.822 21.414 19.105 1.00 74.19 89 GLY A O 1
ATOM 694 N N . SER A 1 90 ? -2.122 21.145 21.325 1.00 61.12 90 SER A N 1
ATOM 695 C CA . SER A 1 90 ? -2.769 22.436 21.558 1.00 61.12 90 SER A CA 1
ATOM 696 C C . SER A 1 90 ? -1.949 23.531 20.885 1.00 61.12 90 SER A C 1
ATOM 698 O O . SER A 1 90 ? -0.781 23.715 21.235 1.00 61.12 90 SER A O 1
ATOM 700 N N . ARG A 1 91 ? -2.539 24.239 19.908 1.00 57.78 91 ARG A N 1
ATOM 701 C CA . ARG A 1 91 ? -1.920 25.421 19.286 1.00 57.78 91 ARG A CA 1
ATOM 702 C C . ARG A 1 91 ? -1.244 26.249 20.389 1.00 57.78 91 ARG A C 1
ATOM 704 O O . ARG A 1 91 ? -1.932 26.556 21.369 1.00 57.78 91 ARG A O 1
ATOM 711 N N . PRO A 1 92 ? 0.042 26.633 20.271 1.00 49.22 92 PRO A N 1
ATOM 712 C CA . PRO A 1 92 ? 0.604 27.584 21.214 1.00 49.22 92 PRO A CA 1
ATOM 713 C C . PRO A 1 92 ? -0.291 28.825 21.205 1.00 49.22 92 PRO A C 1
ATOM 715 O O . PRO A 1 92 ? -0.650 29.353 20.147 1.00 49.22 92 PRO A O 1
ATOM 718 N N . ARG A 1 93 ? -0.746 29.214 22.399 1.00 51.78 93 ARG A N 1
ATOM 719 C CA . ARG A 1 93 ? -1.591 30.386 22.622 1.00 51.78 93 ARG A CA 1
ATOM 720 C C . ARG A 1 93 ? -0.867 31.571 21.983 1.00 51.78 93 ARG A C 1
ATOM 722 O O . ARG A 1 93 ? 0.277 31.834 22.341 1.00 51.78 93 ARG A O 1
ATOM 729 N N . ARG A 1 94 ? -1.498 32.231 21.006 1.00 52.62 94 ARG A N 1
ATOM 730 C CA . ARG A 1 94 ? -0.948 33.440 20.379 1.00 52.62 94 ARG A CA 1
ATOM 731 C C . ARG A 1 94 ? -0.640 34.424 21.514 1.00 52.62 94 ARG A C 1
ATOM 733 O O . ARG A 1 94 ? -1.570 34.834 22.207 1.00 52.62 94 ARG A O 1
ATOM 740 N N . VAL A 1 95 ? 0.635 34.723 21.749 1.00 46.75 95 VAL A N 1
ATOM 741 C CA . VAL A 1 95 ? 1.026 35.807 22.652 1.00 46.75 95 VAL A CA 1
ATOM 742 C C . VAL A 1 95 ? 0.607 37.086 21.933 1.00 46.75 95 VAL A C 1
ATOM 744 O O . VAL A 1 95 ? 1.034 37.319 20.805 1.00 46.75 95 VAL A O 1
ATOM 747 N N . GLN A 1 96 ? -0.348 37.813 22.510 1.00 42.31 96 GLN A N 1
ATOM 748 C CA . GLN A 1 96 ? -0.651 39.177 22.089 1.00 42.31 96 GLN A CA 1
ATOM 749 C C . GLN A 1 96 ? 0.455 40.059 22.674 1.00 42.31 96 GLN A C 1
ATOM 751 O O . GLN A 1 96 ? 0.700 39.983 23.879 1.00 42.31 96 GLN A O 1
ATOM 756 N N . GLU A 1 97 ? 1.150 40.789 21.803 1.00 45.53 97 GLU A N 1
ATOM 757 C CA . GLU A 1 97 ? 2.030 41.906 22.171 1.00 45.53 97 GLU A CA 1
ATOM 758 C C . GLU A 1 97 ? 1.206 43.123 22.604 1.00 45.53 97 GLU A C 1
ATOM 760 O O . GLU A 1 97 ? 0.103 43.319 22.034 1.00 45.53 97 GLU A O 1
#

Sequence (97 aa):
FWERTSHEERLSKGEDPESLDKEPIRLALDALGYRGSGAPPVLSGEVIASTTIRYVAAYERITGTRFVPGTYPVEERLLAALNREGLLGSRPRRVQE

Secondary structure (DSSP, 8-state):
-B-STTHHHHHHTTPPP-B-SSHHHHHHHHHTT--S-SSPPPPPHHHHHHHHHHHHHHHHHHH-----PPPSSHHHHHHHHHHHTT-S---------